Protein AF-T0WT29-F1 (afdb_monomer)

Radius of gyration: 20.9 Å; Cα contacts (8 Å, |Δi|>4): 152; chains: 1; bounding box: 55×56×59 Å

Sequence (152 aa):
MEFRKGAFDFQTSQQNQLIEYENLPKPVAYLPDNPDDNRKLFFSITKASDVPIKVLETAEMCSGANGFYSPTTKEICLSPDLKGYQRIKTLLHEITHSKLHKESQEVFGSEKYALQELEAESTAFVVANHLNIDTKDYSIGYLNSWGFDKIS

Solvent-accessible surface area (backbone atoms only — not comparable to full-atom values): 9490 Å² total; per-residue (Å²): 132,90,84,92,84,88,86,85,82,90,74,84,76,78,74,84,69,74,80,58,74,87,74,55,92,69,70,98,60,56,61,76,96,39,72,68,58,42,51,54,47,44,65,54,54,56,71,76,42,95,47,55,78,44,70,41,94,46,49,71,83,39,75,81,39,69,46,47,52,37,59,86,80,53,32,34,40,31,26,57,79,53,52,66,62,60,38,45,51,49,49,40,24,31,45,36,36,55,72,79,45,43,82,63,82,67,51,90,87,36,72,68,30,52,49,51,52,49,53,16,49,52,50,25,48,56,53,37,53,74,68,26,45,77,58,87,83,68,71,69,64,65,70,74,67,58,69,72,84,74,78,125

Foldseek 3Di:
DDDDDDDDDPDPPPPPDPPDPVPPDADPAADPLDQVVQVVLQVVLCVLAPAAEEEDPAQVVVVPDQWAQDLVVLYTYGYPPDDGVRRQLSSQLRSQCSVPVSNPPDDPPDPVVLVSSVSSNVRSVVVCRVNRHDCVPSPPVSVVSPPPVPPD

Nearest PDB structures (foldseek):
  6cyy-assembly1_A  TM=5.336E-01  e=1.847E-01  Mycobacterium tuberculosis H37Rv
  6cz6-assembly1_C  TM=5.060E-01  e=4.381E-01  Mycobacterium tuberculosis H37Rv
  6cz6-assembly1_B  TM=4.497E-01  e=2.844E-01  Mycobacterium tuberculosis H37Rv

pLDDT: mean 75.17, std 24.16, range [27.8, 98.56]

Secondary structure (DSSP, 8-state):
--------------------GGGS---SSPPP--HHHHHHHHHHHGGG-SS-EEE-SSGGGGTT-SEEEETTTTEEEE-TT--HHHHHHHHHHHHHHHHHSTT--PPTTSHHHHHHHHHHHHHHHHHHHHTT---TT---TTGGG--GGG--

Mean predicted aligned error: 12.34 Å

InterPro domains:
  IPR041459 Polyvalent protein, metallopeptidase domain [PF18818] (63-146)

Structure (mmCIF, N/CA/C/O backbone):
data_AF-T0WT29-F1
#
_entry.id   AF-T0WT29-F1
#
loop_
_atom_site.group_PDB
_atom_site.id
_atom_site.type_symbol
_atom_site.label_atom_id
_atom_site.label_alt_id
_atom_site.label_comp_id
_atom_site.label_asym_id
_atom_site.label_entity_id
_atom_site.label_seq_id
_atom_site.pdbx_PDB_ins_code
_atom_site.Cartn_x
_atom_site.Cartn_y
_atom_site.Cartn_z
_atom_site.occupancy
_atom_site.B_iso_or_equiv
_atom_site.auth_seq_id
_atom_site.auth_comp_id
_atom_site.auth_asym_id
_atom_site.auth_atom_id
_atom_site.pdbx_PDB_model_num
ATOM 1 N N . MET A 1 1 ? 41.910 -38.432 40.813 1.00 33.91 1 MET A N 1
ATOM 2 C CA . MET A 1 1 ? 41.281 -39.490 40.001 1.00 33.91 1 MET A CA 1
ATOM 3 C C . MET A 1 1 ? 39.862 -39.022 39.717 1.00 33.91 1 MET A C 1
ATOM 5 O O . MET A 1 1 ? 39.117 -38.825 40.667 1.00 33.91 1 MET A O 1
ATOM 9 N N . GLU A 1 2 ? 39.560 -38.690 38.460 1.00 34.00 2 GLU A N 1
ATOM 10 C CA . GLU A 1 2 ? 38.200 -38.379 37.990 1.00 34.00 2 GLU A CA 1
ATOM 11 C C . GLU A 1 2 ? 37.263 -39.581 38.175 1.00 34.00 2 GLU A C 1
ATOM 13 O O . GLU A 1 2 ? 37.746 -40.706 38.162 1.00 34.00 2 GLU A O 1
ATOM 18 N N . PHE A 1 3 ? 35.950 -39.335 38.289 1.00 27.80 3 PHE A N 1
ATOM 19 C CA . PHE A 1 3 ? 34.932 -39.788 37.321 1.00 27.80 3 PHE A CA 1
ATOM 20 C C . PHE A 1 3 ? 33.608 -39.016 37.526 1.00 27.80 3 PHE A C 1
ATOM 22 O O . PHE A 1 3 ? 33.134 -38.844 38.646 1.00 27.80 3 PHE A O 1
ATOM 29 N N . ARG A 1 4 ? 33.031 -38.540 36.411 1.00 38.31 4 ARG A N 1
ATOM 30 C CA . ARG A 1 4 ? 31.741 -37.830 36.269 1.00 38.31 4 ARG A CA 1
ATOM 31 C C . ARG A 1 4 ? 30.520 -38.763 36.363 1.00 38.31 4 ARG A C 1
ATOM 33 O O . ARG A 1 4 ? 30.617 -39.910 35.941 1.00 38.31 4 ARG A O 1
ATOM 40 N N . LYS A 1 5 ? 29.368 -38.194 36.760 1.00 35.06 5 LYS A N 1
ATOM 41 C CA . LYS A 1 5 ? 27.946 -38.421 36.348 1.00 35.06 5 LYS A CA 1
ATOM 42 C C . LYS A 1 5 ? 27.125 -37.404 37.179 1.00 35.06 5 LYS A C 1
ATOM 44 O O . LYS A 1 5 ? 27.291 -37.408 38.386 1.00 35.06 5 LYS A O 1
ATOM 49 N N . GLY A 1 6 ? 26.325 -36.446 36.709 1.00 32.38 6 GLY A N 1
ATOM 50 C CA . GLY A 1 6 ? 25.551 -36.258 35.484 1.00 32.38 6 GLY A CA 1
ATOM 51 C C . GLY A 1 6 ? 24.058 -36.271 35.851 1.00 32.38 6 GLY A C 1
ATOM 52 O O . GLY A 1 6 ? 23.581 -37.354 36.162 1.00 32.38 6 GLY A O 1
ATOM 53 N N . ALA A 1 7 ? 23.358 -35.121 35.834 1.00 29.88 7 ALA A N 1
ATOM 54 C CA . ALA A 1 7 ? 21.932 -34.985 35.465 1.00 29.88 7 ALA A CA 1
ATOM 55 C C . ALA A 1 7 ? 21.397 -33.535 35.611 1.00 29.88 7 ALA A C 1
ATOM 57 O O . ALA A 1 7 ? 21.224 -33.048 36.720 1.00 29.88 7 ALA A O 1
ATOM 58 N N . PHE A 1 8 ? 21.085 -32.944 34.449 1.00 31.53 8 PHE A N 1
ATOM 59 C CA . PHE A 1 8 ? 20.016 -31.977 34.133 1.00 31.53 8 PHE A CA 1
ATOM 60 C C . PHE A 1 8 ? 19.927 -30.625 34.869 1.00 31.53 8 PHE A C 1
ATOM 62 O O . PHE A 1 8 ? 19.165 -30.474 35.818 1.00 31.53 8 PHE A O 1
ATOM 69 N N . ASP A 1 9 ? 20.556 -29.602 34.277 1.00 32.12 9 ASP A N 1
ATOM 70 C CA . ASP A 1 9 ? 20.141 -28.201 34.416 1.00 32.12 9 ASP A CA 1
ATOM 71 C C . ASP A 1 9 ? 19.162 -27.839 33.286 1.00 32.12 9 ASP A C 1
ATOM 73 O O . ASP A 1 9 ? 19.499 -27.891 32.101 1.00 32.12 9 ASP A O 1
ATOM 77 N N . PHE A 1 10 ? 17.933 -27.467 33.647 1.00 31.73 10 PHE A N 1
ATOM 78 C CA . PHE A 1 10 ? 16.959 -26.856 32.741 1.00 31.73 10 PHE A CA 1
ATOM 79 C C . PHE A 1 10 ? 17.331 -25.373 32.561 1.00 31.73 10 PHE A C 1
ATOM 81 O O . PHE A 1 10 ? 16.810 -24.499 33.249 1.00 31.73 10 PHE A O 1
ATOM 88 N N . GLN A 1 11 ? 18.253 -25.067 31.648 1.00 34.00 11 GLN A N 1
ATOM 89 C CA . GLN A 1 11 ? 18.375 -23.708 31.116 1.00 34.00 11 GLN A CA 1
ATOM 90 C C . GLN A 1 11 ? 17.401 -23.554 29.945 1.00 34.00 11 GLN A C 1
ATOM 92 O O . GLN A 1 11 ? 17.687 -23.951 28.818 1.00 34.00 11 GLN A O 1
ATOM 97 N N . THR A 1 12 ? 16.234 -22.962 30.198 1.00 33.78 12 THR A N 1
ATOM 98 C CA . THR A 1 12 ? 15.394 -22.384 29.142 1.00 33.78 12 THR A CA 1
ATOM 99 C C . THR A 1 12 ? 16.078 -21.135 28.593 1.00 33.78 12 THR A C 1
ATOM 101 O O . THR A 1 12 ? 15.802 -20.018 29.019 1.00 33.78 12 THR A O 1
ATOM 104 N N . SER A 1 13 ? 16.981 -21.321 27.634 1.00 33.34 13 SER A N 1
ATOM 105 C CA . SER A 1 13 ? 17.394 -20.269 26.713 1.00 33.34 13 SER A CA 1
ATOM 106 C C . SER A 1 13 ? 16.344 -20.158 25.605 1.00 33.34 13 SER A C 1
ATOM 108 O O . SER A 1 13 ? 16.500 -20.743 24.535 1.00 33.34 13 SER A O 1
ATOM 110 N N . GLN A 1 14 ? 15.259 -19.416 25.834 1.00 37.06 14 GLN A N 1
ATOM 111 C CA . GLN A 1 14 ? 14.564 -18.822 24.693 1.00 37.06 14 GLN A CA 1
ATOM 112 C C . GLN A 1 14 ? 15.345 -17.570 24.304 1.00 37.06 14 GLN A C 1
ATOM 114 O O . GLN A 1 14 ? 15.060 -16.461 24.744 1.00 37.06 14 GLN A O 1
ATOM 119 N N . GLN A 1 15 ? 16.395 -17.769 23.505 1.00 34.81 15 GLN A N 1
ATOM 120 C CA . GLN A 1 15 ? 16.833 -16.712 22.609 1.00 34.81 15 GLN A CA 1
ATOM 121 C C . GLN A 1 15 ? 15.652 -16.454 21.675 1.00 34.81 15 GLN A C 1
ATOM 123 O O . GLN A 1 15 ? 15.364 -17.275 20.807 1.00 34.81 15 GLN A O 1
ATOM 128 N N . ASN A 1 16 ? 14.954 -15.337 21.880 1.00 40.91 16 ASN A N 1
ATOM 129 C CA . ASN A 1 16 ? 14.109 -14.741 20.855 1.00 40.91 16 ASN A CA 1
ATOM 130 C C . ASN A 1 16 ? 15.017 -14.418 19.664 1.00 40.91 16 ASN A C 1
ATOM 132 O O . ASN A 1 16 ? 15.575 -13.327 19.568 1.00 40.91 16 ASN A O 1
ATOM 136 N N . GLN A 1 17 ? 15.235 -15.400 18.791 1.00 35.28 17 GLN A N 1
ATOM 137 C CA . GLN A 1 17 ? 15.862 -15.159 17.508 1.00 35.28 17 GLN A CA 1
ATOM 138 C C . GLN A 1 17 ? 14.855 -14.385 16.671 1.00 35.28 17 GLN A C 1
ATOM 140 O O . GLN A 1 17 ? 13.882 -14.935 16.159 1.00 35.28 17 GLN A O 1
ATOM 145 N N . LEU A 1 18 ? 15.112 -13.084 16.554 1.00 39.78 18 LEU A N 1
ATOM 146 C CA . LEU A 1 18 ? 14.712 -12.308 15.395 1.00 39.78 18 LEU A CA 1
ATOM 147 C C . LEU A 1 18 ? 15.055 -13.159 14.168 1.00 39.78 18 LEU A C 1
ATOM 149 O O . LEU A 1 18 ? 16.216 -13.530 13.980 1.00 39.78 18 LEU A O 1
ATOM 153 N N . ILE A 1 19 ? 14.055 -13.539 13.373 1.00 38.97 19 ILE A N 1
ATOM 154 C CA . ILE A 1 19 ? 14.329 -14.146 12.074 1.00 38.97 19 ILE A CA 1
ATOM 155 C C . ILE A 1 19 ? 14.936 -13.020 11.247 1.00 38.97 19 ILE A C 1
ATOM 157 O O . ILE A 1 19 ? 14.221 -12.168 10.721 1.00 38.97 19 ILE A O 1
ATOM 161 N N . GLU A 1 20 ? 16.264 -12.976 11.184 1.00 41.53 20 GLU A N 1
ATOM 162 C CA . GLU A 1 20 ? 16.940 -12.130 10.218 1.00 41.53 20 GLU A CA 1
ATOM 163 C C . GLU A 1 20 ? 16.449 -12.546 8.835 1.00 41.53 20 GLU A C 1
ATOM 165 O O . GLU A 1 20 ? 16.522 -13.714 8.438 1.00 41.53 20 GLU A O 1
ATOM 170 N N . TYR A 1 21 ? 15.910 -11.560 8.125 1.00 46.78 21 TYR A N 1
ATOM 171 C CA . TYR A 1 21 ? 15.320 -11.667 6.797 1.00 46.78 21 TYR A CA 1
ATOM 172 C C . TYR A 1 21 ? 16.180 -12.466 5.803 1.00 46.78 21 TYR A C 1
ATOM 174 O O . TYR A 1 21 ? 15.675 -13.087 4.867 1.00 46.78 21 TYR A O 1
ATOM 182 N N . GLU A 1 22 ? 17.494 -12.495 6.028 1.00 43.06 22 GLU A N 1
ATOM 183 C CA . GLU A 1 22 ? 18.454 -13.243 5.230 1.00 43.06 22 GLU A CA 1
ATOM 184 C C . GLU A 1 22 ? 18.167 -14.749 5.136 1.00 43.06 22 GLU A C 1
ATOM 186 O O . GLU A 1 22 ? 18.560 -15.349 4.130 1.00 43.06 22 GLU A O 1
ATOM 191 N N . ASN A 1 23 ? 17.453 -15.324 6.113 1.00 43.50 23 ASN A N 1
ATOM 192 C CA . ASN A 1 23 ? 17.225 -16.766 6.251 1.00 43.50 23 ASN A CA 1
ATOM 193 C C . ASN A 1 23 ? 15.878 -17.274 5.707 1.00 43.50 23 ASN A C 1
ATOM 195 O O . ASN A 1 23 ? 15.607 -18.475 5.778 1.00 43.50 23 ASN A O 1
ATOM 199 N N . LEU A 1 24 ? 15.023 -16.405 5.158 1.00 47.16 24 LEU A N 1
ATOM 200 C CA . LEU A 1 24 ? 13.803 -16.860 4.488 1.00 47.16 24 LEU A CA 1
ATOM 201 C C . LEU A 1 24 ? 14.135 -17.500 3.128 1.00 47.16 24 LEU A C 1
ATOM 203 O O . LEU A 1 24 ? 15.073 -17.059 2.458 1.00 47.16 24 LEU A O 1
ATOM 207 N N . PRO A 1 25 ? 13.381 -18.526 2.686 1.00 41.31 25 PRO A N 1
ATOM 208 C CA . PRO A 1 25 ? 13.552 -19.098 1.357 1.00 41.31 25 PRO A CA 1
ATOM 209 C C . PRO A 1 25 ? 13.347 -18.010 0.297 1.00 41.31 25 PRO A C 1
ATOM 211 O O . PRO A 1 25 ? 12.249 -17.484 0.121 1.00 41.31 25 PRO A O 1
ATOM 214 N N . LYS A 1 26 ? 14.434 -17.665 -0.396 1.00 45.97 26 LYS A N 1
ATOM 215 C CA . LYS A 1 26 ? 14.445 -16.685 -1.484 1.00 45.97 26 LYS A CA 1
ATOM 216 C C . LYS A 1 26 ? 14.019 -17.373 -2.785 1.00 45.97 26 LYS A C 1
ATOM 218 O O . LYS A 1 26 ? 14.443 -18.508 -3.026 1.00 45.97 26 LYS A O 1
ATOM 223 N N . PRO A 1 27 ? 13.234 -16.714 -3.652 1.00 47.44 27 PRO A N 1
ATOM 224 C CA . PRO A 1 27 ? 13.064 -17.160 -5.026 1.00 47.44 27 PRO A CA 1
ATOM 225 C C . PRO A 1 27 ? 14.427 -17.363 -5.699 1.00 47.44 27 PRO A C 1
ATOM 227 O O . PRO A 1 27 ? 15.342 -16.558 -5.524 1.00 47.44 27 PRO A O 1
ATOM 230 N N . VAL A 1 28 ? 14.560 -18.435 -6.487 1.00 45.62 28 VAL A N 1
ATOM 231 C CA . VAL A 1 28 ? 15.802 -18.791 -7.207 1.00 45.62 28 VAL A CA 1
ATOM 232 C C . VAL A 1 28 ? 16.244 -17.674 -8.172 1.00 45.62 28 VAL A C 1
ATOM 234 O O . VAL A 1 28 ? 17.426 -17.568 -8.492 1.00 45.62 28 VAL A O 1
ATOM 237 N N . ALA A 1 29 ? 15.316 -16.800 -8.578 1.00 47.84 29 ALA A N 1
ATOM 238 C CA . ALA A 1 29 ? 15.586 -15.522 -9.224 1.00 47.84 29 ALA A CA 1
ATOM 239 C C . ALA A 1 29 ? 14.438 -14.536 -8.942 1.00 47.84 29 ALA A C 1
ATOM 241 O O . ALA A 1 29 ? 13.269 -14.898 -9.072 1.00 47.84 29 ALA A O 1
ATOM 242 N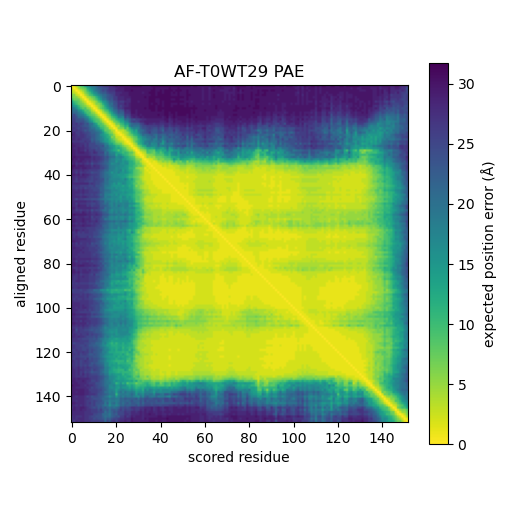 N . TYR A 1 30 ? 14.771 -13.293 -8.590 1.00 54.94 30 TYR A N 1
ATOM 243 C CA . TYR A 1 30 ? 13.813 -12.186 -8.629 1.00 54.94 30 TYR A CA 1
ATOM 244 C C . TYR A 1 30 ? 13.630 -11.729 -10.076 1.00 54.94 30 TYR A C 1
ATOM 246 O O . TYR A 1 30 ? 14.556 -11.836 -10.888 1.00 54.94 30 TYR A O 1
ATOM 254 N N . LEU A 1 31 ? 12.452 -11.200 -10.405 1.00 56.97 31 LEU A N 1
ATOM 255 C CA . LEU A 1 31 ? 12.287 -10.473 -11.655 1.00 56.97 31 LEU A CA 1
ATOM 256 C C . LEU A 1 31 ? 13.277 -9.292 -11.667 1.00 56.97 31 LEU A C 1
ATOM 258 O O . LEU A 1 31 ? 13.510 -8.670 -10.627 1.00 56.97 31 LEU A O 1
ATOM 262 N N . PRO A 1 32 ? 13.919 -8.999 -12.810 1.00 59.22 32 PRO A N 1
ATOM 263 C CA . PRO A 1 32 ? 14.704 -7.785 -12.933 1.00 59.22 32 PRO A CA 1
ATOM 264 C C . PRO A 1 32 ? 13.767 -6.579 -12.831 1.00 59.22 32 PRO A C 1
ATOM 266 O O . PRO A 1 32 ? 12.653 -6.615 -13.361 1.00 59.22 32 PRO A O 1
ATOM 269 N N . ASP A 1 33 ? 14.243 -5.508 -12.193 1.00 66.44 33 ASP A N 1
ATOM 270 C CA . ASP A 1 33 ? 13.551 -4.217 -12.092 1.00 66.44 33 ASP A CA 1
ATOM 271 C C . ASP A 1 33 ? 13.512 -3.530 -13.474 1.00 66.44 33 ASP A C 1
ATOM 273 O O . ASP A 1 33 ? 14.212 -2.560 -13.760 1.00 66.44 33 ASP A O 1
ATOM 277 N N . ASN A 1 34 ? 12.740 -4.120 -14.388 1.00 76.81 34 ASN A N 1
ATOM 278 C CA . ASN A 1 34 ? 12.546 -3.678 -15.757 1.00 76.81 34 ASN A CA 1
ATOM 279 C C . ASN A 1 34 ? 11.339 -2.726 -15.805 1.00 76.81 34 ASN A C 1
ATOM 281 O O . ASN A 1 34 ? 10.223 -3.138 -15.466 1.00 76.81 34 ASN A O 1
ATOM 285 N N . PRO A 1 35 ? 11.507 -1.475 -16.275 1.00 75.44 35 PRO A N 1
ATOM 286 C CA . PRO A 1 35 ? 10.426 -0.496 -16.355 1.00 75.44 35 PRO A CA 1
ATOM 287 C C . PRO A 1 35 ? 9.151 -0.988 -17.057 1.00 75.44 35 PRO A C 1
ATOM 289 O O . PRO A 1 35 ? 8.047 -0.641 -16.625 1.00 75.44 35 PRO A O 1
ATOM 292 N N . ASP A 1 36 ? 9.275 -1.801 -18.110 1.00 81.75 36 ASP A N 1
ATOM 293 C CA . ASP A 1 36 ? 8.118 -2.295 -18.866 1.00 81.75 36 ASP A CA 1
ATOM 294 C C . ASP A 1 36 ? 7.347 -3.377 -18.108 1.00 81.75 36 ASP A C 1
ATOM 296 O O . ASP A 1 36 ? 6.111 -3.364 -18.081 1.00 81.75 36 ASP A O 1
ATOM 300 N N . ASP A 1 37 ? 8.063 -4.286 -17.451 1.00 82.56 37 ASP A N 1
ATOM 301 C CA . ASP A 1 37 ? 7.450 -5.354 -16.663 1.00 82.56 37 ASP A CA 1
ATOM 302 C C . ASP A 1 37 ? 6.808 -4.784 -15.397 1.00 82.56 37 ASP A C 1
ATOM 304 O O . ASP A 1 37 ? 5.665 -5.116 -15.086 1.00 82.56 37 ASP A O 1
ATOM 308 N N . ASN A 1 38 ? 7.454 -3.810 -14.750 1.00 82.56 38 ASN A N 1
ATOM 309 C CA . AS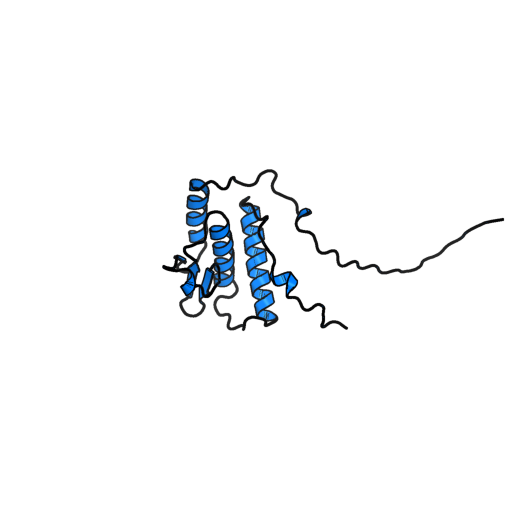N A 1 38 ? 6.885 -3.077 -13.618 1.00 82.56 38 ASN A CA 1
ATOM 310 C C . ASN A 1 38 ? 5.596 -2.354 -13.974 1.00 82.56 38 ASN A C 1
ATOM 312 O O . ASN A 1 38 ? 4.635 -2.373 -13.208 1.00 82.56 38 ASN A O 1
ATOM 316 N N . ARG A 1 39 ? 5.556 -1.713 -15.147 1.00 85.38 39 ARG A N 1
ATOM 317 C CA . ARG A 1 39 ? 4.354 -1.034 -15.630 1.00 85.38 39 ARG A CA 1
ATOM 318 C C . ARG A 1 39 ? 3.212 -2.033 -15.817 1.00 85.38 39 ARG A C 1
ATOM 320 O O . ARG A 1 39 ? 2.107 -1.785 -15.337 1.00 85.38 39 ARG A O 1
ATOM 327 N N . LYS A 1 40 ? 3.463 -3.159 -16.495 1.00 88.75 40 LYS A N 1
ATOM 328 C CA . LYS A 1 40 ? 2.454 -4.215 -16.707 1.00 88.75 40 LYS A CA 1
ATOM 329 C C . LYS A 1 40 ? 1.978 -4.811 -15.386 1.00 88.75 40 LYS A C 1
ATOM 331 O O . LYS A 1 40 ? 0.777 -5.022 -15.209 1.00 88.75 40 LYS A O 1
ATOM 336 N N . LEU A 1 4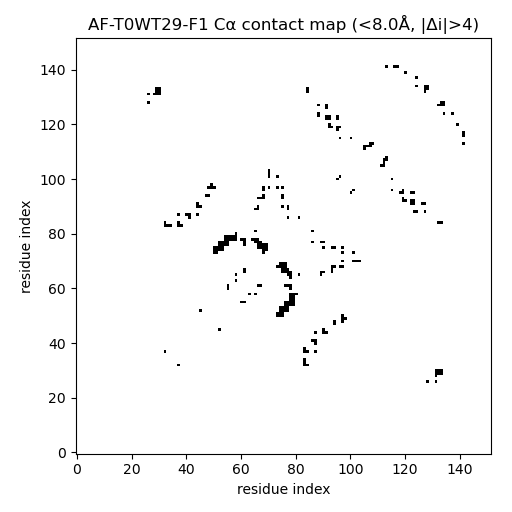1 ? 2.906 -5.059 -14.468 1.00 90.31 41 LEU A N 1
ATOM 337 C CA . LEU A 1 41 ? 2.620 -5.616 -13.156 1.00 90.31 41 LEU A CA 1
ATOM 338 C C . LEU A 1 41 ? 1.779 -4.652 -12.320 1.00 90.31 41 LEU A C 1
ATOM 340 O O . LEU A 1 41 ? 0.733 -5.048 -11.816 1.00 90.31 41 LEU A O 1
ATOM 344 N N . PHE A 1 42 ? 2.154 -3.372 -12.279 1.00 91.31 42 PHE A N 1
ATOM 345 C CA . PHE A 1 42 ? 1.379 -2.321 -11.624 1.00 91.31 42 PHE A CA 1
ATOM 346 C C . PHE A 1 42 ? -0.065 -2.278 -12.143 1.00 91.31 42 PHE A C 1
ATOM 348 O O . PHE A 1 42 ? -0.997 -2.407 -11.356 1.00 91.31 42 PHE A O 1
ATOM 355 N N . PHE A 1 43 ? -0.269 -2.202 -13.464 1.00 92.25 43 PHE A N 1
ATOM 356 C CA . PHE A 1 43 ? -1.615 -2.208 -14.057 1.00 92.25 43 PHE A CA 1
ATOM 357 C C . PHE A 1 43 ? -2.384 -3.523 -13.871 1.00 92.25 43 PHE A C 1
ATOM 359 O O . PHE A 1 43 ? -3.603 -3.556 -14.031 1.00 92.25 43 PHE A O 1
ATOM 366 N N . SER A 1 44 ? -1.694 -4.627 -13.596 1.00 94.25 44 SER A N 1
ATOM 367 C CA . SER A 1 44 ? -2.345 -5.901 -13.290 1.00 94.25 44 SER A CA 1
ATOM 368 C C . SER A 1 44 ? -2.802 -5.933 -11.834 1.00 94.25 44 SER A C 1
ATOM 370 O O . SER A 1 44 ? -3.931 -6.331 -11.566 1.00 94.25 44 SER A O 1
ATOM 372 N N . ILE A 1 45 ? -1.973 -5.439 -10.912 1.00 95.19 45 ILE A N 1
ATOM 373 C CA . ILE A 1 45 ? -2.283 -5.343 -9.481 1.00 95.19 45 ILE A CA 1
ATOM 374 C C . ILE A 1 45 ? -3.412 -4.343 -9.223 1.00 95.19 45 ILE A C 1
ATOM 376 O O . ILE A 1 45 ? -4.268 -4.610 -8.385 1.00 95.19 45 ILE A O 1
ATOM 380 N N . THR A 1 46 ? -3.495 -3.241 -9.979 1.00 95.81 46 THR A N 1
ATOM 381 C CA . THR A 1 46 ? -4.599 -2.273 -9.830 1.00 95.81 46 THR A CA 1
ATOM 382 C C . THR A 1 46 ? -5.976 -2.916 -10.023 1.00 95.81 46 THR A C 1
ATOM 384 O O . THR A 1 46 ? -6.947 -2.443 -9.443 1.00 95.81 46 THR A O 1
ATOM 387 N N . LYS A 1 47 ? -6.074 -4.020 -10.778 1.00 96.31 47 LYS A N 1
ATOM 388 C CA . LYS A 1 47 ? -7.327 -4.771 -10.983 1.00 96.31 47 LYS A CA 1
ATOM 389 C C . LYS A 1 47 ? -7.785 -5.552 -9.750 1.00 96.31 47 LYS A C 1
ATOM 391 O O . LYS A 1 47 ? -8.930 -5.981 -9.716 1.00 96.31 47 LYS A O 1
ATOM 396 N N . ALA A 1 48 ? -6.905 -5.768 -8.773 1.00 94.94 48 ALA A N 1
ATOM 397 C CA . ALA A 1 48 ? -7.254 -6.401 -7.503 1.00 94.94 48 ALA A CA 1
ATOM 398 C C . ALA A 1 48 ? -7.864 -5.409 -6.494 1.00 94.94 48 ALA A C 1
ATOM 400 O O . ALA A 1 48 ? -8.382 -5.836 -5.458 1.00 94.94 48 ALA A O 1
ATOM 401 N N . SER A 1 49 ? -7.787 -4.103 -6.776 1.00 97.31 49 SER A N 1
ATOM 402 C CA . SER A 1 49 ? -8.377 -3.060 -5.942 1.00 97.31 49 SER A CA 1
ATOM 403 C C . SER A 1 49 ? -9.873 -2.927 -6.206 1.00 97.31 49 SER A C 1
ATOM 405 O O . SER A 1 49 ? -10.296 -2.790 -7.352 1.00 97.31 49 SER A O 1
ATOM 407 N N . ASP A 1 50 ? -10.657 -2.899 -5.130 1.00 97.06 50 ASP A N 1
ATOM 408 C CA . ASP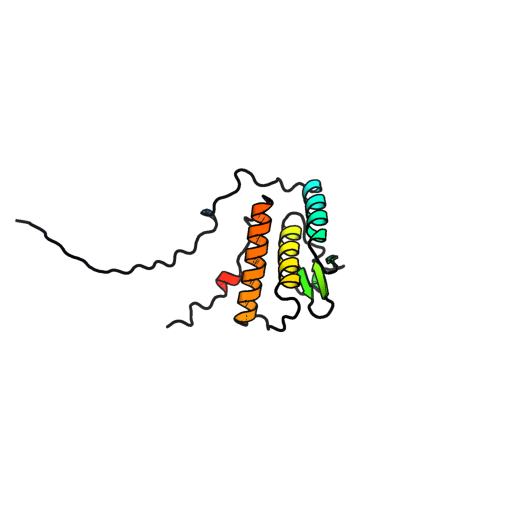 A 1 50 ? -12.101 -2.628 -5.183 1.00 97.06 50 ASP A CA 1
ATOM 409 C C . ASP A 1 50 ? -12.406 -1.120 -5.123 1.00 97.06 50 ASP A C 1
ATOM 411 O O . ASP A 1 50 ? -13.555 -0.699 -5.253 1.00 97.06 50 ASP A O 1
ATOM 415 N N . VAL A 1 51 ? -11.371 -0.300 -4.913 1.00 98.06 51 VAL A N 1
ATOM 416 C CA . VAL A 1 51 ? -11.451 1.155 -4.764 1.00 98.06 51 VAL A CA 1
ATOM 417 C C . VAL A 1 51 ? -10.593 1.878 -5.808 1.00 98.06 51 VAL A C 1
ATOM 419 O O . VAL A 1 51 ? -9.608 1.306 -6.295 1.00 98.06 51 VAL A O 1
ATOM 422 N N . PRO A 1 52 ? -10.924 3.135 -6.166 1.00 98.00 52 PRO A N 1
ATOM 423 C CA . PRO A 1 52 ? -10.106 3.930 -7.073 1.00 98.00 52 PRO A CA 1
ATOM 424 C C . PRO A 1 52 ? -8.674 4.101 -6.558 1.00 98.00 52 PRO A C 1
ATOM 426 O O . PRO A 1 52 ? -8.449 4.281 -5.362 1.00 98.00 52 PRO A O 1
ATOM 429 N N . ILE A 1 53 ? -7.716 4.093 -7.486 1.00 98.12 53 ILE A N 1
ATOM 430 C CA . ILE A 1 53 ? -6.297 4.344 -7.214 1.00 98.12 53 ILE A CA 1
ATOM 431 C C . ILE A 1 53 ? -5.895 5.637 -7.919 1.00 98.12 53 ILE A C 1
ATOM 433 O O . ILE A 1 53 ? -6.133 5.795 -9.119 1.00 98.12 53 ILE A O 1
ATOM 437 N N . LYS A 1 54 ? -5.253 6.543 -7.186 1.00 95.88 54 LYS A N 1
ATOM 438 C CA . LYS A 1 54 ? -4.746 7.822 -7.682 1.00 95.88 54 LYS A CA 1
ATOM 439 C C . LYS A 1 54 ? -3.258 7.940 -7.401 1.00 95.88 54 LYS A C 1
ATOM 441 O O . LYS A 1 54 ? -2.785 7.582 -6.327 1.00 95.88 54 LYS A O 1
ATOM 446 N N . VAL A 1 55 ? -2.528 8.488 -8.363 1.00 94.88 55 VAL A N 1
ATOM 447 C CA . VAL A 1 55 ? -1.199 9.049 -8.111 1.00 94.88 55 VAL A CA 1
ATOM 448 C C . VAL A 1 55 ? -1.411 10.537 -7.869 1.00 94.88 55 VAL A C 1
ATOM 450 O O . VAL A 1 55 ? -2.033 11.196 -8.701 1.00 94.88 55 VAL A O 1
ATOM 453 N N . LEU A 1 56 ? -0.975 11.031 -6.713 1.00 94.12 56 LEU A N 1
ATOM 454 C CA . LEU A 1 56 ? -1.156 12.431 -6.336 1.00 94.12 56 LEU A CA 1
ATOM 455 C C . LEU A 1 56 ? -0.241 13.347 -7.151 1.00 94.12 56 LEU A C 1
ATOM 457 O O . LEU A 1 56 ? 0.744 12.901 -7.739 1.00 94.12 56 LEU A O 1
ATOM 461 N N . GLU A 1 57 ? -0.580 14.634 -7.191 1.00 93.12 57 GLU A N 1
ATOM 462 C CA . GLU A 1 57 ? 0.174 15.626 -7.962 1.00 93.12 57 GLU A CA 1
ATOM 463 C C . GLU A 1 57 ? 1.531 15.934 -7.326 1.00 93.12 57 GLU A C 1
ATOM 465 O O . GLU A 1 57 ? 2.520 16.088 -8.042 1.00 93.12 57 GLU A O 1
ATOM 470 N N . THR A 1 58 ? 1.591 15.984 -5.992 1.00 92.44 58 THR A N 1
ATOM 471 C CA . THR A 1 58 ? 2.821 16.269 -5.246 1.00 92.44 58 THR A CA 1
ATOM 472 C C . THR A 1 58 ? 2.989 15.320 -4.058 1.00 92.44 58 THR A C 1
ATOM 474 O O . THR A 1 58 ? 2.014 14.767 -3.540 1.00 92.44 58 THR A O 1
ATOM 477 N N . ALA A 1 59 ? 4.233 15.104 -3.625 1.00 88.06 59 ALA A N 1
ATOM 478 C CA . ALA A 1 59 ? 4.543 14.212 -2.506 1.00 88.06 59 ALA A CA 1
ATOM 479 C C . ALA A 1 59 ? 4.075 14.772 -1.151 1.00 88.06 59 ALA A C 1
ATOM 481 O O . ALA A 1 59 ? 3.743 14.007 -0.246 1.00 88.06 59 ALA A O 1
ATOM 482 N N . GLU A 1 60 ? 3.974 16.097 -1.013 1.00 90.94 60 GLU A N 1
ATOM 483 C CA . GLU A 1 60 ? 3.480 16.761 0.198 1.00 90.94 60 GLU A CA 1
ATOM 484 C C . GLU A 1 60 ? 2.035 16.365 0.514 1.00 90.94 60 GLU A C 1
ATOM 486 O O . GLU A 1 60 ? 1.658 16.285 1.682 1.00 90.94 60 GLU A O 1
ATOM 491 N N . MET A 1 61 ? 1.236 16.040 -0.508 1.00 90.81 61 MET A N 1
ATOM 492 C CA . MET A 1 61 ? -0.134 15.559 -0.323 1.00 90.81 61 MET A CA 1
ATOM 493 C C . MET A 1 61 ? -0.199 14.198 0.391 1.00 90.81 61 MET A C 1
ATOM 495 O O . MET A 1 61 ? -1.230 13.865 0.970 1.00 90.81 61 MET A O 1
ATOM 499 N N . CYS A 1 62 ? 0.891 13.422 0.391 1.00 87.50 62 CYS A N 1
ATOM 500 C CA . CYS A 1 62 ? 1.014 12.193 1.176 1.00 87.50 62 CYS A CA 1
ATOM 501 C C . CYS A 1 62 ? 1.501 12.434 2.612 1.00 87.50 62 CYS A C 1
ATOM 503 O O . CYS A 1 62 ? 1.676 11.473 3.352 1.00 87.50 62 CYS A O 1
ATOM 505 N N . SER A 1 63 ? 1.729 13.685 3.031 1.00 88.00 63 SER A N 1
ATOM 506 C CA . SER A 1 63 ? 2.164 14.025 4.398 1.00 88.00 63 SER A CA 1
ATOM 507 C C . SER A 1 63 ? 3.401 13.234 4.867 1.00 88.00 63 SER A C 1
ATOM 509 O O . SER A 1 63 ? 3.489 12.827 6.021 1.00 88.00 63 SER A O 1
ATOM 511 N N . GLY A 1 64 ? 4.354 12.991 3.959 1.00 85.38 64 GLY A N 1
ATOM 512 C CA . GLY A 1 64 ? 5.576 12.222 4.230 1.00 85.38 64 GLY A CA 1
ATOM 513 C C . GLY A 1 64 ? 5.453 10.703 4.058 1.00 85.38 64 GLY A C 1
ATOM 514 O O . GLY A 1 64 ? 6.469 10.015 4.117 1.00 85.38 64 GLY A O 1
ATOM 515 N N . ALA A 1 65 ? 4.254 10.173 3.803 1.00 89.12 65 ALA A N 1
ATOM 516 C CA . ALA A 1 65 ? 4.056 8.768 3.464 1.00 89.12 65 ALA A CA 1
ATOM 517 C C . ALA A 1 65 ? 4.342 8.484 1.977 1.00 89.12 65 ALA A C 1
ATOM 519 O O . ALA A 1 65 ? 4.284 9.363 1.117 1.00 89.12 65 ALA A O 1
ATOM 520 N N . ASN A 1 66 ? 4.603 7.217 1.657 1.00 92.88 66 ASN A N 1
ATOM 521 C CA . ASN A 1 66 ? 4.724 6.753 0.272 1.00 92.88 66 ASN A CA 1
ATOM 522 C C . ASN A 1 66 ? 3.344 6.605 -0.402 1.00 92.88 66 ASN A C 1
ATOM 524 O O . ASN A 1 66 ? 3.209 6.772 -1.614 1.00 92.88 66 ASN A O 1
ATOM 528 N N . GLY A 1 67 ? 2.307 6.324 0.380 1.00 95.38 67 GLY A N 1
ATOM 529 C CA . GLY A 1 67 ? 0.921 6.205 -0.049 1.00 95.38 67 GLY A CA 1
ATOM 530 C C . GLY A 1 67 ? 0.006 6.099 1.166 1.00 95.38 67 GLY A C 1
ATOM 531 O O . GLY A 1 67 ? 0.492 6.116 2.294 1.00 95.38 67 GLY A O 1
ATOM 532 N N . PHE A 1 68 ? -1.302 6.074 0.923 1.00 96.12 68 PHE A N 1
ATOM 533 C CA . PHE A 1 68 ? -2.314 5.797 1.939 1.00 96.12 68 PHE A CA 1
ATOM 534 C C . PHE A 1 68 ? -3.635 5.360 1.295 1.00 96.12 68 PHE A C 1
ATOM 536 O O . PHE A 1 68 ? -4.033 5.866 0.241 1.00 96.12 68 PHE A O 1
ATOM 543 N N . TYR A 1 69 ? -4.368 4.482 1.966 1.00 97.75 69 TYR A N 1
ATOM 544 C CA . TYR A 1 69 ? -5.804 4.307 1.782 1.00 97.75 69 TYR A CA 1
ATOM 545 C C . TYR A 1 69 ? -6.573 5.292 2.676 1.00 97.75 69 TYR A C 1
ATOM 547 O O . TYR A 1 69 ? -6.289 5.425 3.864 1.00 97.75 69 TYR A O 1
ATOM 555 N N . SER A 1 70 ? -7.577 5.979 2.122 1.00 95.19 70 SER A N 1
ATOM 556 C CA . SER A 1 70 ? -8.461 6.866 2.889 1.00 95.19 70 SER A CA 1
ATOM 557 C C . SER A 1 70 ? -9.800 6.188 3.196 1.00 95.19 70 SER A C 1
ATOM 559 O O . SER A 1 70 ? -10.603 6.015 2.275 1.00 95.19 70 SER A O 1
ATOM 561 N N . PRO A 1 71 ? -10.123 5.894 4.472 1.00 93.69 71 PRO A N 1
ATOM 562 C CA . PRO A 1 71 ? -11.462 5.444 4.865 1.00 93.69 71 PRO A CA 1
ATOM 563 C C . PRO A 1 71 ? -12.567 6.452 4.507 1.00 93.69 71 PRO A C 1
ATOM 565 O O . PRO A 1 71 ? -13.699 6.067 4.218 1.00 93.69 71 PRO A O 1
ATOM 568 N N . THR A 1 72 ? -12.233 7.748 4.483 1.00 94.19 72 THR A N 1
ATOM 569 C CA . THR A 1 72 ? -13.179 8.839 4.210 1.00 94.19 72 THR A CA 1
ATOM 570 C C . THR A 1 72 ? -13.574 8.908 2.739 1.00 94.19 72 THR A C 1
ATOM 572 O O . THR A 1 72 ? -14.763 8.943 2.427 1.00 94.19 72 THR A O 1
ATOM 575 N N . THR A 1 73 ? -12.599 8.951 1.824 1.00 95.38 73 THR A N 1
ATOM 576 C CA . THR A 1 73 ? -12.888 9.052 0.381 1.00 95.38 73 THR A CA 1
ATOM 577 C C . THR A 1 73 ? -13.038 7.691 -0.289 1.00 95.38 73 THR A C 1
ATOM 579 O O . THR A 1 73 ? -13.588 7.626 -1.384 1.00 95.38 73 THR A O 1
ATOM 582 N N . LYS A 1 74 ? -12.614 6.610 0.381 1.00 97.12 74 LYS A N 1
ATOM 583 C CA . LYS A 1 74 ? -12.565 5.236 -0.139 1.00 97.12 74 LYS A CA 1
ATOM 584 C C . LYS A 1 74 ? -11.715 5.146 -1.397 1.00 97.12 74 LYS A C 1
ATOM 586 O O . LYS A 1 74 ? -12.143 4.604 -2.409 1.00 97.12 74 LYS A O 1
ATOM 591 N N . GLU A 1 75 ? -10.514 5.705 -1.325 1.00 97.81 75 GLU A N 1
ATOM 592 C CA . GLU A 1 75 ? -9.549 5.744 -2.423 1.00 97.81 75 GLU A CA 1
ATOM 593 C C . GLU A 1 75 ? -8.150 5.410 -1.908 1.00 97.81 75 GLU A C 1
ATOM 595 O O . GLU A 1 75 ? -7.812 5.700 -0.759 1.00 97.81 75 GLU A O 1
ATOM 600 N N . ILE A 1 76 ? -7.338 4.817 -2.780 1.00 98.56 76 ILE A N 1
ATOM 601 C CA . ILE A 1 76 ? -5.904 4.623 -2.572 1.00 98.56 76 ILE A CA 1
ATOM 602 C C . ILE A 1 76 ? -5.164 5.768 -3.256 1.00 98.56 76 ILE A C 1
ATOM 604 O O . ILE A 1 76 ? -5.348 6.013 -4.450 1.00 98.56 76 ILE A O 1
ATOM 608 N N . CYS A 1 77 ? -4.287 6.429 -2.517 1.00 97.94 77 CYS A N 1
ATOM 609 C CA . CYS A 1 77 ? -3.467 7.533 -2.983 1.00 97.94 77 CYS A CA 1
ATOM 610 C C . CYS A 1 77 ? -1.990 7.145 -2.898 1.00 97.94 77 CYS A C 1
ATOM 612 O O . CYS A 1 77 ? -1.518 6.708 -1.854 1.00 97.94 77 CYS A O 1
ATOM 614 N N . LEU A 1 78 ? -1.248 7.317 -3.988 1.00 97.06 78 LEU A N 1
ATOM 615 C CA . LEU A 1 78 ? 0.182 7.026 -4.067 1.00 97.06 78 LEU A CA 1
ATOM 616 C C . LEU A 1 78 ? 0.972 8.304 -4.329 1.00 97.06 78 LEU A C 1
ATOM 618 O O . LEU A 1 78 ? 0.561 9.135 -5.144 1.00 97.06 78 LEU A O 1
ATOM 622 N N . SER A 1 79 ? 2.146 8.415 -3.712 1.00 95.31 79 SER A N 1
ATOM 623 C CA . SER A 1 79 ? 3.085 9.495 -4.004 1.00 95.31 79 SER A CA 1
ATOM 624 C C . SER A 1 79 ? 3.576 9.421 -5.466 1.00 95.31 79 SER A C 1
ATOM 626 O O . SER A 1 79 ? 3.869 8.325 -5.983 1.00 95.31 79 SER A O 1
ATOM 628 N N . PRO A 1 80 ? 3.696 10.566 -6.170 1.00 91.81 80 PRO A N 1
ATOM 629 C CA . PRO A 1 80 ? 4.219 10.612 -7.539 1.00 91.81 80 PRO A CA 1
ATOM 630 C C . PRO A 1 80 ? 5.683 10.161 -7.648 1.00 91.81 80 PRO A C 1
ATOM 632 O O . PRO A 1 80 ? 6.109 9.690 -8.718 1.00 91.81 80 PRO A O 1
ATOM 635 N N . ASP A 1 81 ? 6.425 10.227 -6.542 1.00 91.38 81 ASP A N 1
ATOM 636 C CA . ASP A 1 81 ? 7.862 9.960 -6.490 1.00 91.38 81 ASP A CA 1
ATOM 637 C C . ASP A 1 81 ? 8.197 8.469 -6.479 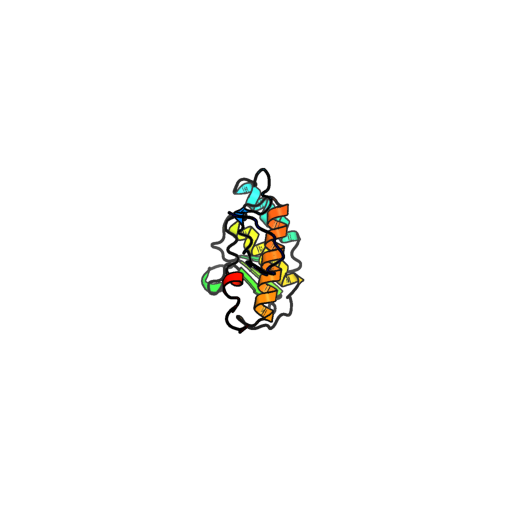1.00 91.38 81 ASP A C 1
ATOM 639 O O . ASP A 1 81 ? 9.285 8.089 -6.906 1.00 91.38 81 ASP A O 1
ATOM 643 N N . LEU A 1 82 ? 7.244 7.603 -6.113 1.00 89.50 82 LEU A N 1
ATOM 644 C CA . LEU A 1 82 ? 7.458 6.155 -6.116 1.00 89.50 82 LEU A CA 1
ATOM 645 C C . LEU A 1 82 ? 7.755 5.630 -7.520 1.00 89.50 82 LEU A C 1
ATOM 647 O O . LEU A 1 82 ? 7.026 5.933 -8.464 1.00 89.50 82 LEU A O 1
ATOM 651 N N . LYS A 1 83 ? 8.766 4.771 -7.667 1.00 86.81 83 LYS A N 1
ATOM 652 C CA . LYS A 1 83 ? 9.106 4.096 -8.934 1.00 86.81 83 LYS A CA 1
ATOM 653 C C . LYS A 1 83 ? 9.285 2.591 -8.720 1.00 86.81 83 LYS A C 1
ATOM 655 O O . LYS A 1 83 ? 9.348 2.124 -7.584 1.00 86.81 83 LYS A O 1
ATOM 660 N N . GLY A 1 84 ? 9.334 1.851 -9.830 1.00 87.88 84 GLY A N 1
ATOM 661 C CA . GLY A 1 84 ? 9.654 0.420 -9.864 1.00 87.88 84 GLY A CA 1
ATOM 662 C C . GLY A 1 84 ? 8.907 -0.403 -8.815 1.00 87.88 84 GLY A C 1
ATOM 663 O O . GLY A 1 84 ? 7.703 -0.222 -8.596 1.00 87.88 84 GLY A O 1
ATOM 664 N N . TYR A 1 85 ? 9.643 -1.274 -8.131 1.00 87.31 85 TYR A N 1
ATOM 665 C CA . TYR A 1 85 ? 9.096 -2.111 -7.067 1.00 87.31 85 TYR A CA 1
ATOM 666 C C . TYR A 1 85 ? 8.613 -1.346 -5.844 1.00 87.31 85 TYR A C 1
ATOM 668 O O . TYR A 1 85 ? 7.651 -1.789 -5.227 1.00 87.31 85 TYR A O 1
ATOM 676 N N . GLN A 1 86 ? 9.180 -0.186 -5.507 1.00 87.81 86 GLN A N 1
ATOM 677 C CA . GLN A 1 86 ? 8.677 0.606 -4.380 1.00 87.81 86 GLN A CA 1
ATOM 678 C C . GLN A 1 86 ? 7.206 0.987 -4.590 1.00 87.81 86 GLN A C 1
ATOM 680 O O . GLN A 1 86 ? 6.387 0.800 -3.696 1.00 87.81 86 GLN A O 1
ATOM 685 N N . ARG A 1 87 ? 6.845 1.416 -5.807 1.00 91.62 87 ARG A N 1
ATOM 686 C CA . ARG A 1 87 ? 5.451 1.723 -6.157 1.00 91.62 87 ARG A CA 1
ATOM 687 C C . ARG A 1 87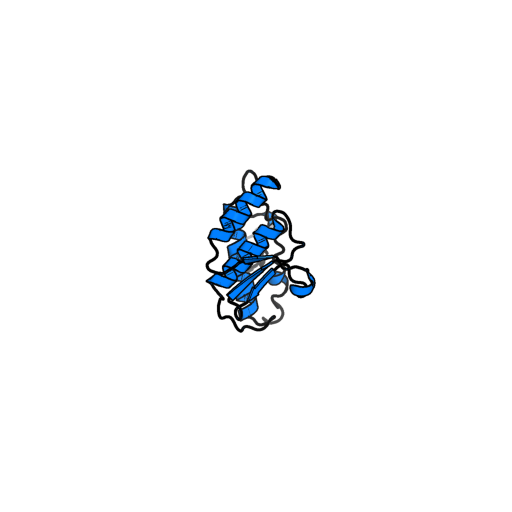 ? 4.531 0.509 -6.035 1.00 91.62 87 ARG A C 1
ATOM 689 O O . ARG A 1 87 ? 3.405 0.645 -5.567 1.00 91.62 87 ARG A O 1
ATOM 696 N N . ILE A 1 88 ? 4.992 -0.661 -6.472 1.00 92.94 88 ILE A N 1
ATOM 697 C CA . ILE A 1 88 ? 4.199 -1.894 -6.420 1.00 92.94 88 ILE A CA 1
ATOM 698 C C . ILE A 1 88 ? 3.998 -2.357 -4.971 1.00 92.94 88 ILE A C 1
ATOM 700 O O . ILE A 1 88 ? 2.876 -2.684 -4.595 1.00 92.94 88 ILE A O 1
ATOM 704 N N . LYS A 1 89 ? 5.058 -2.327 -4.156 1.00 91.94 89 LYS A N 1
ATOM 705 C CA . LYS A 1 89 ? 5.014 -2.670 -2.729 1.00 91.94 89 L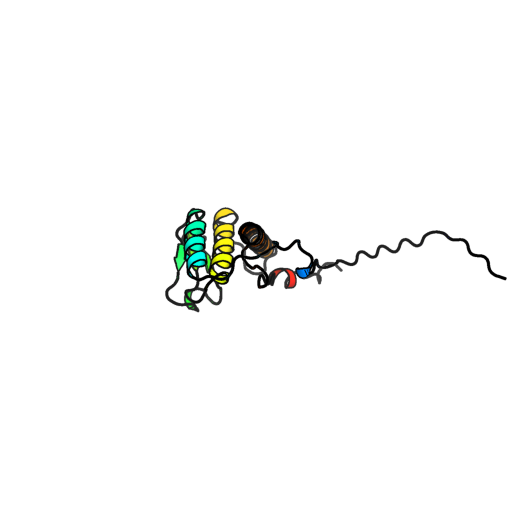YS A CA 1
ATOM 706 C C . LYS A 1 89 ? 4.026 -1.788 -1.972 1.00 91.94 89 LYS A C 1
ATOM 708 O O . LYS A 1 89 ? 3.134 -2.312 -1.314 1.00 91.94 89 LYS A O 1
ATOM 713 N N . THR A 1 90 ? 4.125 -0.466 -2.145 1.00 94.56 90 THR A N 1
ATOM 714 C CA . THR A 1 90 ? 3.174 0.476 -1.539 1.00 94.56 90 THR A CA 1
ATOM 715 C C . THR A 1 90 ? 1.749 0.204 -2.013 1.00 94.56 90 THR A C 1
ATOM 717 O O . THR A 1 90 ? 0.843 0.146 -1.197 1.00 94.56 90 THR A O 1
ATOM 720 N N . LEU A 1 91 ? 1.524 -0.048 -3.307 1.00 96.88 91 LEU A N 1
ATOM 721 C CA . LEU A 1 91 ? 0.177 -0.363 -3.789 1.00 96.88 91 LEU A CA 1
ATOM 722 C C . LEU A 1 91 ? -0.405 -1.631 -3.137 1.00 96.88 91 LEU A C 1
ATOM 724 O O . LEU A 1 91 ? -1.574 -1.637 -2.767 1.00 96.88 91 LEU A O 1
ATOM 728 N N . LEU A 1 92 ? 0.384 -2.700 -2.994 1.00 96.94 92 LEU A N 1
ATOM 729 C CA . LEU A 1 92 ? -0.063 -3.933 -2.334 1.00 96.94 92 LEU A CA 1
ATOM 730 C C . LEU A 1 92 ? -0.415 -3.701 -0.857 1.00 96.94 92 LEU A C 1
ATOM 732 O O . LEU A 1 92 ? -1.415 -4.237 -0.372 1.00 96.94 92 LEU A O 1
ATOM 736 N N . HIS A 1 93 ? 0.379 -2.879 -0.173 1.00 96.31 93 HIS A N 1
ATOM 737 C CA . HIS A 1 93 ? 0.132 -2.463 1.203 1.00 96.31 93 HIS A CA 1
ATOM 738 C C . HIS A 1 93 ? -1.212 -1.716 1.314 1.00 96.31 93 HIS A C 1
ATOM 740 O O . HIS A 1 93 ? -2.110 -2.154 2.035 1.00 96.31 93 HIS A O 1
ATOM 746 N N . GLU A 1 94 ? -1.431 -0.684 0.491 1.00 98.06 94 GLU A N 1
ATOM 747 C CA . GLU A 1 94 ? -2.680 0.093 0.530 1.00 98.06 94 GLU A CA 1
ATOM 748 C C . GLU A 1 94 ? -3.917 -0.700 0.082 1.00 98.06 94 GLU A C 1
ATOM 750 O O . GLU A 1 94 ? -5.009 -0.522 0.628 1.00 98.06 94 GLU A O 1
ATOM 755 N N . ILE A 1 95 ? -3.774 -1.623 -0.879 1.00 98.50 95 ILE A N 1
ATOM 756 C CA . ILE A 1 95 ? -4.858 -2.550 -1.238 1.00 98.50 95 ILE A CA 1
ATOM 757 C C . ILE A 1 95 ? -5.238 -3.402 -0.025 1.00 98.50 95 ILE A C 1
ATOM 759 O O . ILE A 1 95 ? -6.429 -3.628 0.206 1.00 98.50 95 ILE A O 1
ATOM 763 N N . THR A 1 96 ? -4.265 -3.846 0.773 1.00 97.88 96 THR A N 1
ATOM 764 C CA . THR A 1 96 ? -4.549 -4.639 1.973 1.00 97.88 96 THR A CA 1
ATOM 765 C C . THR A 1 96 ? -5.324 -3.823 3.003 1.00 97.88 96 THR A C 1
ATOM 767 O O . THR A 1 96 ? -6.370 -4.291 3.461 1.00 97.88 96 THR A O 1
ATOM 770 N N . HIS A 1 97 ? -4.921 -2.576 3.275 1.00 97.69 97 HIS A N 1
ATOM 771 C CA . HIS A 1 97 ? -5.711 -1.674 4.120 1.00 97.69 97 HIS A CA 1
ATOM 772 C C . HIS A 1 97 ? -7.137 -1.492 3.598 1.00 97.69 97 HIS A C 1
ATOM 774 O O . HIS A 1 97 ? -8.093 -1.616 4.365 1.00 97.69 97 HIS A O 1
ATOM 780 N N . SER A 1 98 ? -7.305 -1.288 2.288 1.00 98.12 98 SER A N 1
ATOM 781 C CA . SER A 1 98 ? -8.633 -1.117 1.686 1.00 98.12 98 SER A CA 1
ATOM 7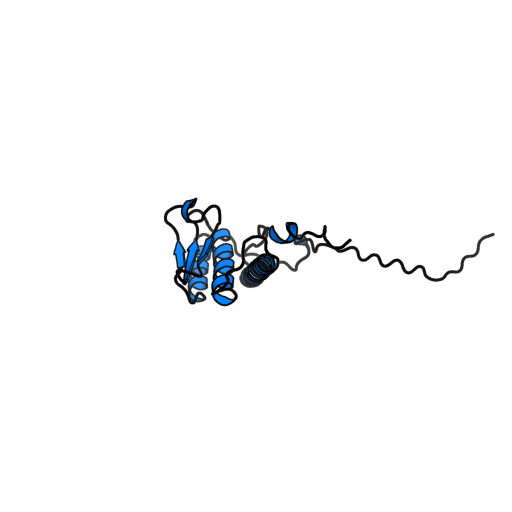82 C C . SER A 1 98 ? -9.539 -2.350 1.826 1.00 98.12 98 SER A C 1
ATOM 784 O O . SER A 1 98 ? -10.762 -2.215 1.834 1.00 98.12 98 SER A O 1
ATOM 786 N N . LYS A 1 99 ? -8.965 -3.556 1.958 1.00 97.62 99 LYS A N 1
ATOM 787 C CA . LYS A 1 99 ? -9.716 -4.814 2.099 1.00 97.62 99 LYS A CA 1
ATOM 788 C C . LYS A 1 99 ? -9.976 -5.185 3.557 1.00 97.62 99 LYS A C 1
ATOM 790 O O . LYS A 1 99 ? -11.102 -5.554 3.891 1.00 97.62 99 LYS A O 1
ATOM 795 N N . LEU A 1 100 ? -8.963 -5.092 4.418 1.00 96.88 100 LEU A N 1
ATOM 796 C CA . LEU A 1 100 ? -9.025 -5.569 5.805 1.00 96.88 100 LEU A CA 1
ATOM 797 C C . LEU A 1 100 ? -9.398 -4.471 6.809 1.00 96.88 100 LEU A C 1
ATOM 799 O O . LEU A 1 100 ? -10.027 -4.749 7.830 1.00 96.88 100 LEU A O 1
ATOM 803 N N . HIS A 1 101 ? -9.055 -3.216 6.519 1.00 96.31 101 HIS A N 1
ATOM 804 C CA . HIS A 1 101 ? -9.108 -2.098 7.472 1.00 96.31 101 HIS A CA 1
ATOM 805 C C . HIS A 1 101 ? -9.901 -0.904 6.929 1.00 96.31 101 HIS A C 1
ATOM 807 O O . HIS A 1 101 ? -9.696 0.240 7.327 1.00 96.31 101 HIS A O 1
ATOM 813 N N . LYS A 1 102 ? -10.854 -1.178 6.033 1.00 95.31 102 LYS A N 1
ATOM 814 C CA . LYS A 1 102 ? -11.558 -0.173 5.224 1.00 95.31 102 LYS A CA 1
ATOM 815 C C . LYS A 1 102 ? -12.288 0.925 6.014 1.00 95.31 102 LYS A C 1
ATOM 817 O O . LYS A 1 102 ? -12.430 2.028 5.499 1.00 95.31 102 LYS A O 1
ATOM 822 N N . GLU A 1 103 ? -12.747 0.611 7.229 1.00 94.69 103 GLU A N 1
ATOM 823 C CA . GLU A 1 103 ? -13.452 1.523 8.151 1.00 94.69 103 GLU A CA 1
ATOM 824 C C . GLU A 1 103 ? -12.627 1.810 9.423 1.00 94.69 103 GLU A C 1
ATOM 826 O O . GLU A 1 103 ? -13.180 2.204 10.449 1.00 94.69 103 GLU A O 1
ATOM 831 N N . SER A 1 104 ? -11.315 1.546 9.405 1.00 92.69 104 SER A N 1
ATOM 832 C CA . SER A 1 104 ? -10.460 1.756 10.575 1.00 92.69 104 SER A CA 1
ATOM 833 C C . SER A 1 104 ? -10.494 3.218 11.023 1.00 92.69 104 SER A C 1
ATOM 835 O O . SER A 1 104 ? -10.458 4.134 10.204 1.00 92.69 104 SER A O 1
ATOM 837 N N . GLN A 1 105 ? -10.583 3.419 12.336 1.00 92.75 105 GLN A N 1
ATOM 838 C CA . GLN A 1 105 ? -10.484 4.719 13.009 1.00 92.75 105 GLN A CA 1
ATOM 839 C C . GLN A 1 105 ? -9.348 4.695 14.043 1.00 92.75 105 GLN A C 1
ATOM 841 O O . GLN A 1 105 ? -9.338 5.483 14.988 1.00 92.75 105 GLN A O 1
ATOM 846 N N . GLU A 1 106 ? -8.430 3.734 13.910 1.00 92.62 106 GLU A N 1
ATOM 847 C CA . GLU A 1 106 ? -7.330 3.579 14.851 1.00 92.62 106 GLU A CA 1
ATOM 848 C C . GLU A 1 106 ? -6.341 4.732 14.719 1.00 92.62 106 GLU A C 1
ATOM 850 O O . GLU A 1 106 ? -6.054 5.224 13.628 1.00 92.62 106 GLU A O 1
ATOM 855 N N . VAL A 1 107 ? -5.810 5.161 15.859 1.00 87.38 107 VAL A N 1
ATOM 856 C CA . VAL A 1 107 ? -4.850 6.261 15.917 1.00 87.38 107 VAL A CA 1
ATOM 857 C C . VAL A 1 107 ? -3.443 5.704 15.757 1.00 87.38 107 VAL A C 1
ATOM 859 O O . VAL A 1 107 ? -3.110 4.669 16.346 1.00 87.38 107 VAL A O 1
ATOM 862 N N . PHE A 1 108 ? -2.615 6.422 14.996 1.00 84.81 108 PHE A N 1
ATOM 863 C CA . PHE A 1 108 ? -1.192 6.139 14.853 1.00 84.81 108 PHE A CA 1
ATOM 864 C C . PHE A 1 108 ? -0.535 5.886 16.220 1.00 84.81 108 PHE A C 1
ATOM 866 O O . PHE A 1 108 ? -0.701 6.669 17.158 1.00 84.81 108 PHE A O 1
ATOM 873 N N . GLY A 1 109 ? 0.206 4.783 16.330 1.00 82.00 109 GLY A N 1
ATOM 874 C CA . GLY A 1 109 ? 0.893 4.371 17.559 1.00 82.00 109 GLY A CA 1
ATOM 875 C C . GLY A 1 109 ? 0.044 3.587 18.569 1.00 82.00 109 GLY A C 1
ATOM 876 O O . GLY A 1 109 ? 0.585 3.134 19.574 1.00 82.00 109 GLY A O 1
ATOM 877 N N . SER A 1 110 ? -1.256 3.383 18.327 1.00 89.81 110 SER A N 1
ATOM 878 C CA . SER A 1 110 ? -2.046 2.424 19.115 1.00 89.81 110 SER A CA 1
ATOM 879 C C . SER A 1 110 ? -1.659 0.974 18.791 1.00 89.81 110 SER A C 1
ATOM 881 O O . SER A 1 110 ? -1.208 0.675 17.686 1.00 89.81 110 SER A O 1
ATOM 883 N N . GLU A 1 111 ? -1.879 0.047 19.729 1.00 89.25 111 GLU A N 1
ATOM 884 C CA . GLU A 1 111 ? -1.596 -1.385 19.515 1.00 89.25 111 GLU A CA 1
ATOM 885 C C . GLU A 1 111 ? -2.382 -1.954 18.330 1.00 89.25 111 GLU A C 1
ATOM 887 O O . GLU A 1 111 ? -1.852 -2.715 17.522 1.00 89.25 111 GLU A O 1
ATOM 892 N N . LYS A 1 112 ? -3.648 -1.549 18.192 1.00 90.12 112 LYS A N 1
ATOM 893 C CA . LYS A 1 112 ? -4.499 -2.007 17.097 1.00 90.12 112 LYS A CA 1
ATOM 894 C C . LYS A 1 112 ? -4.069 -1.414 15.757 1.00 90.12 112 LYS A C 1
ATOM 896 O O . LYS A 1 112 ? -4.088 -2.139 14.771 1.00 90.12 112 LYS A O 1
ATOM 901 N N . TYR A 1 113 ? -3.638 -0.151 15.715 1.00 90.38 113 TYR A N 1
ATOM 902 C CA . TYR A 1 113 ? -3.009 0.423 14.521 1.00 90.38 113 TYR A CA 1
ATOM 903 C C . TYR A 1 113 ? -1.747 -0.359 14.133 1.00 90.38 113 TYR A C 1
ATOM 905 O O . TYR A 1 113 ? -1.621 -0.785 12.992 1.00 90.38 113 TYR A O 1
ATOM 913 N N . ALA A 1 114 ? -0.862 -0.640 15.094 1.00 87.75 114 ALA A N 1
ATOM 914 C CA . ALA A 1 114 ? 0.360 -1.403 14.841 1.00 87.75 114 ALA A CA 1
ATOM 915 C C . ALA A 1 114 ? 0.077 -2.817 14.302 1.00 87.75 114 ALA A C 1
ATOM 917 O O . ALA A 1 114 ? 0.789 -3.295 13.421 1.00 87.75 114 ALA A O 1
ATOM 918 N N . LEU A 1 115 ? -0.978 -3.475 14.795 1.00 90.06 115 LEU A N 1
ATOM 919 C CA . LEU A 1 115 ? -1.418 -4.763 14.263 1.00 90.06 115 LEU A CA 1
ATOM 920 C C . LEU A 1 115 ? -1.916 -4.647 12.814 1.00 90.06 115 LEU A C 1
ATOM 922 O O . LEU A 1 115 ? -1.549 -5.482 11.995 1.00 90.06 115 LEU A O 1
ATOM 926 N N . GLN A 1 116 ? -2.685 -3.607 12.480 1.00 94.31 116 GLN A N 1
ATOM 927 C CA . GLN A 1 116 ? -3.167 -3.381 11.109 1.00 94.31 116 GLN A CA 1
ATOM 928 C C . GLN A 1 116 ? -2.020 -3.133 10.123 1.00 94.31 116 GLN A C 1
ATOM 930 O O . GLN A 1 116 ? -2.014 -3.691 9.030 1.00 94.31 116 GLN A O 1
ATOM 935 N N . GLU A 1 117 ? -1.027 -2.333 10.512 1.00 93.12 117 GLU A N 1
ATOM 936 C CA . GLU A 1 117 ? 0.182 -2.106 9.711 1.00 93.12 117 GLU A CA 1
ATOM 937 C C . GLU A 1 117 ? 0.975 -3.410 9.522 1.00 93.12 117 GLU A C 1
ATOM 939 O O . GLU A 1 117 ? 1.446 -3.704 8.424 1.00 93.12 117 GLU A O 1
ATOM 944 N N . LEU A 1 118 ? 1.080 -4.241 10.570 1.00 89.88 118 LEU A N 1
ATOM 945 C CA . LEU A 1 118 ? 1.722 -5.555 10.480 1.00 89.88 118 LEU A CA 1
ATOM 946 C C . LEU A 1 118 ? 0.978 -6.483 9.511 1.00 89.88 118 LEU A C 1
ATOM 948 O O . LEU A 1 118 ? 1.617 -7.168 8.711 1.00 89.88 118 LEU A O 1
ATOM 952 N N . GLU A 1 119 ? -0.352 -6.523 9.575 1.00 94.12 119 GLU A N 1
ATOM 953 C CA . GLU A 1 119 ? -1.195 -7.316 8.676 1.00 94.12 119 GLU A CA 1
ATOM 954 C C . GLU A 1 119 ? -1.057 -6.844 7.220 1.00 94.12 119 GLU A C 1
ATOM 956 O O . GLU A 1 119 ? -0.870 -7.673 6.319 1.00 94.12 119 GLU A O 1
ATOM 961 N N . ALA A 1 120 ? -1.082 -5.528 6.990 1.00 94.75 120 ALA A N 1
ATOM 962 C CA . ALA A 1 120 ? -0.901 -4.919 5.676 1.00 94.75 120 ALA A CA 1
ATOM 963 C C . ALA A 1 120 ? 0.478 -5.222 5.084 1.00 94.75 120 ALA A C 1
ATOM 965 O O . ALA A 1 120 ? 0.579 -5.733 3.964 1.00 94.75 120 ALA A O 1
ATOM 966 N N . GLU A 1 121 ? 1.536 -4.998 5.861 1.00 89.88 121 GLU A N 1
ATOM 967 C CA . GLU A 1 121 ? 2.912 -5.212 5.428 1.00 89.88 121 GLU A CA 1
ATOM 968 C C . GLU A 1 121 ? 3.209 -6.695 5.178 1.00 89.88 121 GLU A C 1
ATOM 970 O O . GLU A 1 121 ? 3.785 -7.052 4.147 1.00 89.88 121 GLU A O 1
ATOM 975 N N . SER A 1 122 ? 2.753 -7.582 6.069 1.00 87.88 122 SER A N 1
ATOM 976 C CA . SER A 1 122 ? 2.943 -9.033 5.930 1.00 87.88 122 SER A CA 1
ATOM 977 C C . SER A 1 122 ? 2.224 -9.578 4.698 1.00 87.88 122 SER A C 1
ATOM 979 O O . SER A 1 122 ? 2.780 -10.389 3.954 1.00 87.88 122 SER A O 1
ATOM 981 N N . THR A 1 123 ? 1.000 -9.113 4.444 1.00 94.00 123 THR A N 1
ATOM 982 C CA . THR A 1 123 ? 0.237 -9.508 3.254 1.00 94.00 123 THR A CA 1
ATOM 983 C C . THR A 1 123 ? 0.923 -9.015 1.985 1.00 94.00 123 THR A C 1
ATOM 985 O O . THR A 1 123 ? 1.127 -9.796 1.052 1.00 94.00 123 THR A O 1
ATOM 988 N N . ALA A 1 124 ? 1.336 -7.744 1.955 1.00 91.44 124 ALA A N 1
ATOM 989 C CA . ALA A 1 124 ? 2.053 -7.170 0.824 1.00 91.44 124 ALA A CA 1
ATOM 990 C C . ALA A 1 124 ? 3.361 -7.926 0.545 1.00 91.44 124 ALA A C 1
ATOM 992 O O . ALA A 1 124 ? 3.641 -8.250 -0.609 1.00 91.44 124 ALA A O 1
ATOM 993 N N . PHE A 1 125 ? 4.103 -8.293 1.593 1.00 86.12 125 PHE A N 1
ATOM 994 C CA . PHE A 1 125 ? 5.318 -9.097 1.500 1.00 86.12 125 PHE A CA 1
ATOM 995 C C . PHE A 1 125 ? 5.061 -10.481 0.889 1.00 86.12 125 PHE A C 1
ATOM 997 O O . PHE A 1 125 ? 5.735 -10.863 -0.069 1.00 86.12 125 PHE A O 1
ATOM 1004 N N . VAL A 1 126 ? 4.071 -11.228 1.393 1.00 88.69 126 VAL A N 1
ATOM 1005 C CA . VAL A 1 126 ? 3.740 -12.568 0.876 1.00 88.69 126 VAL A CA 1
ATOM 1006 C C . VAL A 1 126 ? 3.338 -12.502 -0.597 1.00 88.69 126 VAL A C 1
ATOM 1008 O O . VAL A 1 126 ? 3.807 -13.312 -1.400 1.00 88.69 126 VAL A O 1
ATOM 1011 N N . VAL A 1 127 ? 2.512 -11.520 -0.974 1.00 92.19 127 VAL A N 1
ATOM 1012 C CA . VAL A 1 127 ? 2.084 -11.333 -2.367 1.00 92.19 127 VAL A CA 1
ATOM 1013 C C . VAL A 1 127 ? 3.261 -10.923 -3.253 1.00 92.19 127 VAL A C 1
ATOM 1015 O O . VAL A 1 127 ? 3.446 -11.505 -4.320 1.00 92.19 127 VAL A O 1
ATOM 1018 N N . ALA A 1 128 ? 4.094 -9.977 -2.818 1.00 88.19 128 ALA A N 1
ATOM 1019 C CA . ALA A 1 128 ? 5.272 -9.547 -3.567 1.00 88.19 128 ALA A CA 1
ATOM 1020 C C . ALA A 1 128 ? 6.260 -10.704 -3.789 1.00 88.19 128 ALA A C 1
ATOM 1022 O O . ALA A 1 128 ? 6.738 -10.898 -4.908 1.00 88.19 128 ALA A O 1
ATOM 1023 N N . ASN A 1 129 ? 6.499 -11.521 -2.758 1.00 84.62 129 ASN A N 1
ATOM 1024 C CA . ASN A 1 129 ? 7.354 -12.700 -2.854 1.00 84.62 129 ASN A CA 1
ATOM 1025 C C . ASN A 1 129 ? 6.766 -13.758 -3.802 1.00 84.62 129 ASN A C 1
ATOM 1027 O O . ASN A 1 129 ? 7.488 -14.319 -4.621 1.00 84.62 129 ASN A O 1
ATOM 1031 N N . HIS A 1 130 ? 5.447 -13.986 -3.761 1.00 86.81 130 HIS A N 1
ATOM 1032 C CA . HIS A 1 130 ? 4.767 -14.877 -4.710 1.00 86.81 130 HIS A CA 1
ATOM 1033 C C . HIS A 1 130 ? 4.899 -14.399 -6.168 1.00 86.81 130 HIS A C 1
ATOM 1035 O O . HIS A 1 130 ? 4.979 -15.210 -7.089 1.00 86.81 130 HIS A O 1
ATOM 1041 N N . LEU A 1 131 ? 4.969 -13.082 -6.37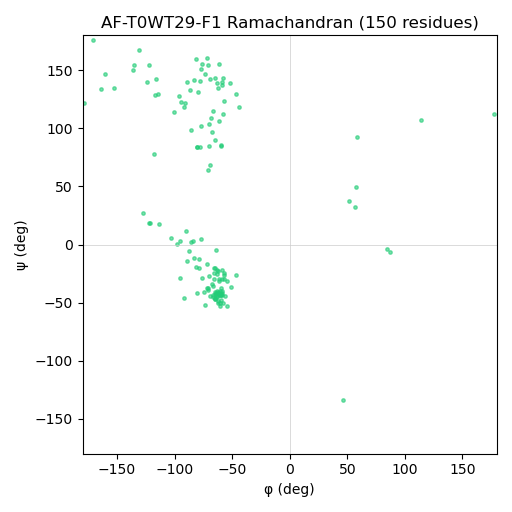7 1.00 86.06 131 LEU A N 1
ATOM 1042 C CA . LEU A 1 131 ? 5.188 -12.453 -7.681 1.00 86.06 131 LEU A CA 1
ATOM 1043 C C . LEU A 1 131 ? 6.676 -12.364 -8.077 1.00 86.06 131 LEU A C 1
ATOM 1045 O O . LEU A 1 131 ? 6.983 -11.821 -9.136 1.00 86.06 131 LEU A O 1
ATOM 1049 N N . ASN A 1 132 ? 7.593 -12.909 -7.267 1.00 83.50 132 ASN A N 1
ATOM 1050 C CA . ASN A 1 132 ? 9.050 -12.843 -7.446 1.00 83.50 132 ASN A CA 1
ATOM 1051 C C . ASN A 1 132 ? 9.600 -11.405 -7.547 1.00 83.50 132 ASN A C 1
ATOM 1053 O O . ASN A 1 132 ? 10.582 -11.160 -8.248 1.00 83.50 132 ASN A O 1
ATOM 1057 N N . ILE A 1 133 ? 8.972 -10.447 -6.864 1.00 80.69 133 ILE A N 1
ATOM 1058 C CA . ILE A 1 133 ? 9.448 -9.061 -6.755 1.00 80.69 133 ILE A CA 1
ATOM 1059 C C . ILE A 1 133 ? 10.583 -9.000 -5.726 1.00 80.69 133 ILE A C 1
ATOM 1061 O O . ILE A 1 133 ? 10.489 -9.656 -4.690 1.00 80.69 133 ILE A O 1
ATOM 1065 N N . ASP A 1 134 ? 11.639 -8.214 -5.975 1.00 72.94 134 ASP A N 1
ATOM 1066 C CA . ASP A 1 134 ? 12.700 -8.034 -4.975 1.00 72.94 134 ASP A CA 1
ATOM 1067 C C . ASP A 1 134 ? 12.164 -7.279 -3.749 1.00 72.94 134 ASP A C 1
ATOM 1069 O O . ASP A 1 134 ? 11.749 -6.116 -3.804 1.00 72.94 134 ASP A O 1
ATOM 1073 N N . THR A 1 135 ? 12.158 -7.983 -2.624 1.00 65.81 135 THR A N 1
ATOM 1074 C CA . THR A 1 135 ? 11.640 -7.519 -1.347 1.00 65.81 135 THR A CA 1
ATOM 1075 C C . THR A 1 135 ? 12.743 -7.108 -0.367 1.00 65.81 135 THR A C 1
ATOM 1077 O O . THR A 1 135 ? 12.409 -6.775 0.762 1.00 65.81 135 THR A O 1
ATOM 1080 N N . LYS A 1 136 ? 14.029 -7.080 -0.756 1.00 63.75 136 LYS A N 1
ATOM 1081 C CA . LYS A 1 136 ? 15.157 -6.777 0.158 1.00 63.75 136 LYS A CA 1
ATOM 1082 C C . LYS A 1 136 ? 15.030 -5.450 0.913 1.00 63.75 136 LYS A C 1
ATOM 1084 O O . LYS A 1 136 ? 15.461 -5.377 2.056 1.00 63.75 136 LYS A O 1
ATOM 1089 N N . ASP A 1 137 ? 14.392 -4.444 0.313 1.00 59.59 137 ASP A N 1
ATOM 1090 C CA . ASP A 1 137 ? 14.141 -3.148 0.964 1.00 59.59 137 ASP A CA 1
ATOM 1091 C C . ASP A 1 137 ? 12.806 -3.092 1.736 1.00 59.59 137 ASP A C 1
ATOM 1093 O O . ASP A 1 137 ? 12.348 -1.998 2.073 1.00 59.59 137 ASP A O 1
ATOM 1097 N N . TYR A 1 138 ? 12.116 -4.221 1.969 1.00 56.66 138 TYR A N 1
ATOM 1098 C CA . TYR A 1 138 ? 11.030 -4.276 2.958 1.00 56.66 138 TYR A CA 1
ATOM 1099 C C . TYR A 1 138 ? 11.652 -4.039 4.333 1.00 56.66 138 TYR A C 1
ATOM 1101 O O . TYR A 1 138 ? 12.115 -4.950 5.017 1.00 56.66 138 TYR A O 1
ATOM 1109 N N . SER A 1 139 ? 11.706 -2.774 4.722 1.00 51.41 139 SER A N 1
ATOM 1110 C CA . SER A 1 139 ? 12.020 -2.384 6.080 1.00 51.41 139 SER A CA 1
ATOM 1111 C C . SER A 1 139 ? 10.754 -2.629 6.880 1.00 51.41 139 SER A C 1
ATOM 1113 O O . SER A 1 139 ? 9.824 -1.832 6.831 1.00 51.41 139 SER A O 1
ATOM 1115 N N . ILE A 1 140 ? 10.716 -3.730 7.634 1.00 53.84 140 ILE A N 1
ATOM 1116 C CA . ILE A 1 140 ? 9.689 -3.937 8.658 1.00 53.84 140 ILE A CA 1
ATOM 1117 C C . ILE A 1 140 ? 9.985 -2.964 9.816 1.00 53.84 140 ILE A C 1
ATOM 1119 O O . ILE A 1 140 ? 10.352 -3.354 10.922 1.00 53.84 140 ILE A O 1
ATOM 1123 N N . GLY A 1 141 ? 9.902 -1.660 9.539 1.00 45.50 141 GLY A N 1
ATOM 1124 C CA . GLY A 1 141 ? 10.233 -0.585 10.471 1.00 45.50 141 GLY A CA 1
ATOM 1125 C C . GLY A 1 141 ? 9.327 -0.592 11.699 1.00 45.50 141 GLY A C 1
ATOM 1126 O O . GLY A 1 141 ? 9.739 -0.142 12.763 1.00 45.50 141 GLY A O 1
ATOM 1127 N N . TYR A 1 142 ? 8.135 -1.184 11.586 1.00 44.25 142 TYR A N 1
ATOM 1128 C CA . TYR A 1 142 ? 7.190 -1.285 12.690 1.00 44.25 142 TYR A CA 1
ATOM 1129 C C . TYR A 1 142 ? 7.464 -2.424 13.666 1.00 44.25 142 TYR A C 1
ATOM 1131 O O . TYR A 1 142 ? 7.034 -2.299 14.804 1.00 44.25 142 TYR A O 1
ATOM 1139 N N . LEU A 1 143 ? 8.232 -3.471 13.321 1.00 45.59 143 LEU A N 1
ATOM 1140 C CA . LEU A 1 143 ? 8.679 -4.433 14.346 1.00 45.59 143 LEU A CA 1
ATOM 1141 C C . LEU A 1 143 ? 9.642 -3.775 15.349 1.00 45.59 143 LEU A C 1
ATOM 1143 O O . LEU A 1 143 ? 9.690 -4.180 16.507 1.00 45.59 143 LEU A O 1
ATOM 1147 N N . ASN A 1 144 ? 10.332 -2.703 14.946 1.00 43.88 144 ASN A N 1
ATOM 1148 C CA . ASN A 1 144 ? 11.228 -1.946 15.823 1.00 43.88 144 ASN A CA 1
ATOM 1149 C C . ASN A 1 144 ? 10.493 -0.987 16.776 1.00 43.88 144 ASN A C 1
ATOM 1151 O O . ASN A 1 144 ? 11.120 -0.480 17.703 1.00 43.88 144 ASN A O 1
ATOM 1155 N N . SER A 1 145 ? 9.192 -0.722 16.579 1.00 41.53 145 SER A N 1
ATOM 1156 C CA . SER A 1 145 ? 8.397 0.104 17.503 1.00 41.53 145 SER A CA 1
ATOM 1157 C C . SER A 1 145 ? 7.622 -0.719 18.533 1.00 41.53 145 SER A C 1
ATOM 1159 O O . SER A 1 145 ? 6.861 -0.147 19.317 1.00 41.53 145 SER A O 1
ATOM 1161 N N . TRP A 1 146 ? 7.785 -2.048 18.546 1.00 42.94 146 TRP A N 1
ATOM 1162 C CA . TRP A 1 146 ? 7.257 -2.867 19.629 1.00 42.94 146 TRP A CA 1
ATOM 1163 C C . TRP A 1 146 ? 8.057 -2.529 20.876 1.00 42.94 146 TRP A C 1
ATOM 1165 O O . TRP A 1 146 ? 9.234 -2.867 21.003 1.00 42.94 146 TRP A O 1
ATOM 1175 N N . GLY A 1 147 ? 7.393 -1.841 21.799 1.00 38.16 147 GLY A N 1
ATOM 1176 C CA . GLY A 1 147 ? 7.820 -1.739 23.178 1.00 38.16 147 GLY A CA 1
ATOM 1177 C C . GLY A 1 147 ? 7.879 -3.132 23.797 1.00 38.16 147 GLY A C 1
ATOM 1178 O O . GLY A 1 147 ? 6.960 -3.547 24.494 1.00 38.16 147 GLY A O 1
ATOM 1179 N N . PHE A 1 148 ? 8.998 -3.824 23.599 1.00 38.00 148 PHE A N 1
ATOM 1180 C CA . PHE A 1 148 ? 9.433 -4.896 24.491 1.00 38.00 148 PHE A CA 1
ATOM 1181 C C . PHE A 1 148 ? 9.756 -4.361 25.903 1.00 38.00 148 PHE A C 1
ATOM 1183 O O . PHE A 1 148 ? 9.951 -5.145 26.823 1.00 38.00 148 PHE A O 1
ATOM 1190 N N . ASP A 1 149 ? 9.699 -3.040 26.111 1.00 38.19 149 ASP A N 1
ATOM 1191 C CA . ASP A 1 149 ? 9.887 -2.371 27.403 1.00 38.19 149 ASP A CA 1
ATOM 1192 C C . ASP A 1 149 ? 8.681 -2.441 28.361 1.00 38.19 149 ASP A C 1
ATOM 1194 O O . ASP A 1 149 ? 8.722 -1.833 29.430 1.00 38.19 149 ASP A O 1
ATOM 1198 N N . LYS A 1 150 ? 7.590 -3.154 28.036 1.00 33.59 150 LYS A N 1
ATOM 1199 C CA . LYS A 1 150 ? 6.420 -3.265 28.941 1.00 33.59 150 LYS A CA 1
ATOM 1200 C C . LYS A 1 150 ? 6.040 -4.683 29.367 1.00 33.59 150 LYS A C 1
ATOM 1202 O O . LYS A 1 150 ? 4.947 -4.881 29.892 1.00 33.59 150 LYS A O 1
ATOM 1207 N N . ILE A 1 151 ? 6.951 -5.645 29.236 1.00 35.81 151 ILE A N 1
ATOM 1208 C CA . ILE A 1 151 ? 6.846 -6.924 29.951 1.00 35.81 151 ILE A CA 1
ATOM 1209 C C . ILE A 1 151 ? 8.056 -7.048 30.884 1.00 35.81 151 ILE A C 1
ATOM 1211 O O . ILE A 1 151 ? 9.033 -7.727 30.580 1.00 35.81 151 ILE A O 1
ATOM 1215 N N . SER A 1 152 ? 7.980 -6.346 32.017 1.00 34.75 152 SER A N 1
ATOM 1216 C CA . SER A 1 152 ? 8.800 -6.576 33.213 1.00 34.75 152 SER A CA 1
ATOM 1217 C C . SER A 1 152 ? 7.891 -6.744 34.416 1.00 34.75 152 SER A C 1
ATOM 1219 O O . SER A 1 152 ? 7.018 -5.855 34.568 1.00 34.75 152 SER A O 1
#

Organism: NCBI:txid1234873